Protein AF-A0A7J9L5L1-F1 (afdb_monomer_lite)

Foldseek 3Di:
DDPPPPPPCPPVVVVVVVVVVVVPCPPDPVNVCVVPVVPPPVDPDPQLVVLVVCCVVHVPVSVVSVVVVVVVVVVVVVVVVVVVVD

pLDDT: mean 71.13, std 10.97, range [41.75, 88.38]

Structure (mmCIF, N/CA/C/O backbone):
data_AF-A0A7J9L5L1-F1
#
_entry.id   AF-A0A7J9L5L1-F1
#
loop_
_atom_site.group_PDB
_atom_site.id
_atom_site.type_symbol
_atom_site.label_atom_id
_atom_site.label_alt_id
_atom_site.label_comp_id
_atom_site.label_asym_id
_atom_site.label_entity_id
_atom_site.label_seq_id
_atom_site.pdbx_PDB_ins_code
_atom_site.Cartn_x
_atom_site.Cartn_y
_atom_site.Cartn_z
_atom_site.occupancy
_atom_site.B_iso_or_equiv
_atom_site.auth_seq_id
_atom_site.auth_comp_id
_atom_site.auth_asym_id
_atom_site.auth_atom_id
_atom_site.pdbx_PDB_model_num
ATOM 1 N N . MET A 1 1 ? 37.810 30.080 42.805 1.00 41.75 1 MET A N 1
ATOM 2 C CA . MET A 1 1 ? 37.214 28.948 42.068 1.00 41.75 1 MET A CA 1
ATOM 3 C C . MET A 1 1 ? 35.730 29.232 41.964 1.00 41.75 1 MET A C 1
ATOM 5 O O . MET A 1 1 ? 35.062 29.207 42.985 1.00 41.75 1 MET A O 1
ATOM 9 N N . VAL A 1 2 ? 35.258 29.651 40.791 1.00 45.34 2 VAL A N 1
ATOM 10 C CA . VAL A 1 2 ? 33.826 29.829 40.514 1.00 45.34 2 VAL A CA 1
ATOM 11 C C . VAL A 1 2 ? 33.324 28.515 39.942 1.00 45.34 2 VAL A C 1
ATOM 13 O O . VAL A 1 2 ? 33.773 28.100 38.876 1.00 45.34 2 VAL A O 1
ATOM 16 N N . ASP A 1 3 ? 32.461 27.844 40.694 1.00 52.66 3 ASP A N 1
ATOM 17 C CA . ASP A 1 3 ? 31.767 26.641 40.255 1.00 52.66 3 ASP A CA 1
ATOM 18 C C . ASP A 1 3 ? 30.618 27.085 39.337 1.00 52.66 3 ASP A C 1
ATOM 20 O O . ASP A 1 3 ? 29.528 27.434 39.782 1.00 52.66 3 ASP A O 1
ATOM 24 N N . LEU A 1 4 ? 30.913 27.205 38.042 1.00 59.16 4 LEU A N 1
ATOM 25 C CA . LEU A 1 4 ? 29.924 27.441 36.988 1.00 59.16 4 LEU A CA 1
ATOM 26 C C . LEU A 1 4 ? 29.432 26.087 36.467 1.00 59.16 4 LEU A C 1
ATOM 28 O O . LEU A 1 4 ? 29.589 25.762 35.291 1.00 59.16 4 LEU A O 1
ATOM 32 N N . ARG A 1 5 ? 28.838 25.276 37.348 1.00 53.69 5 ARG A N 1
ATOM 33 C CA . ARG A 1 5 ? 28.008 24.150 36.919 1.00 53.69 5 ARG A CA 1
ATOM 34 C C . ARG A 1 5 ? 26.653 24.726 36.527 1.00 53.69 5 ARG A C 1
ATOM 36 O O . ARG A 1 5 ? 25.749 24.825 37.348 1.00 53.69 5 ARG A O 1
ATOM 43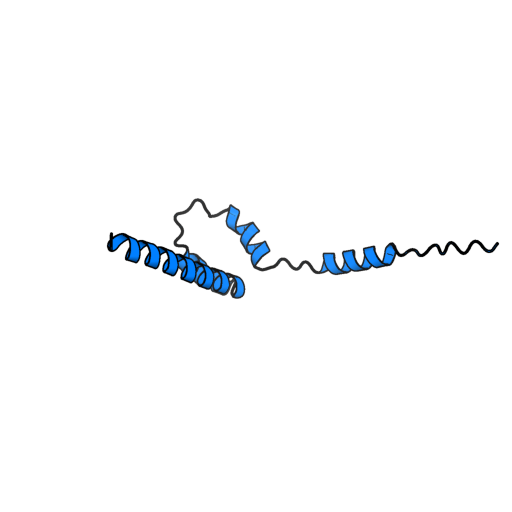 N N . GLY A 1 6 ? 26.574 25.205 35.287 1.00 57.34 6 GLY A N 1
ATOM 44 C CA . GLY A 1 6 ? 25.307 25.555 34.666 1.00 57.34 6 GLY A CA 1
ATOM 45 C C . GLY A 1 6 ? 24.405 24.332 34.716 1.00 57.34 6 GLY A C 1
ATOM 46 O O . GLY A 1 6 ? 24.690 23.324 34.072 1.00 57.34 6 GLY A O 1
ATOM 47 N N . ASP A 1 7 ? 23.365 24.420 35.534 1.00 59.03 7 ASP A N 1
ATOM 48 C CA . ASP A 1 7 ? 22.211 23.531 35.512 1.00 59.03 7 ASP A CA 1
ATOM 49 C C . ASP A 1 7 ? 21.426 23.901 34.244 1.00 59.03 7 ASP A C 1
ATOM 51 O O . ASP A 1 7 ? 20.445 24.643 34.262 1.00 59.03 7 ASP A O 1
ATOM 55 N N . TYR A 1 8 ? 22.001 23.544 33.094 1.00 60.50 8 TYR A N 1
ATOM 56 C CA . TYR A 1 8 ? 21.295 23.586 31.830 1.00 60.50 8 TYR A CA 1
ATOM 57 C C . TYR A 1 8 ? 20.321 22.425 31.896 1.00 60.50 8 TYR A C 1
ATOM 59 O O . TYR A 1 8 ? 20.702 21.268 31.720 1.00 60.50 8 TYR A O 1
ATOM 67 N N . ASP A 1 9 ? 19.073 22.754 32.203 1.00 64.44 9 ASP A N 1
ATOM 68 C CA . ASP A 1 9 ? 17.933 21.879 32.004 1.00 64.44 9 ASP A CA 1
ATOM 69 C C . ASP A 1 9 ? 17.680 21.738 30.495 1.00 64.44 9 ASP A C 1
ATOM 71 O O . ASP A 1 9 ? 16.658 22.131 29.943 1.00 64.44 9 ASP A O 1
ATOM 75 N N . GLU A 1 10 ? 18.667 21.156 29.815 1.00 59.94 10 GLU A N 1
ATOM 76 C CA . GLU A 1 10 ? 18.633 20.631 28.445 1.00 59.94 10 GLU A CA 1
ATOM 77 C C . GLU A 1 10 ? 17.726 19.395 28.370 1.00 59.94 10 GLU A C 1
ATOM 79 O O . GLU A 1 10 ? 17.854 18.551 27.490 1.00 59.94 10 GLU A O 1
ATOM 84 N N . GLY A 1 11 ? 16.871 19.245 29.387 1.00 63.09 11 GLY A N 1
ATOM 85 C CA . GLY A 1 11 ? 15.945 18.172 29.591 1.00 63.09 11 GLY A CA 1
ATOM 86 C C . GLY A 1 11 ? 14.574 18.468 29.003 1.00 63.09 11 GLY A C 1
ATOM 87 O O . GLY A 1 11 ? 13.949 17.676 28.296 1.00 63.09 11 GLY A O 1
ATOM 88 N N . ASP A 1 12 ? 14.097 19.656 29.324 1.00 71.00 12 ASP A N 1
ATOM 89 C CA . ASP A 1 12 ? 12.720 20.046 29.097 1.00 71.00 12 ASP A CA 1
ATOM 90 C C . ASP A 1 12 ? 12.439 20.409 27.636 1.00 71.00 12 ASP A C 1
ATOM 92 O O . ASP A 1 12 ? 11.341 20.169 27.117 1.00 71.00 12 ASP A O 1
ATOM 96 N N . ASP A 1 13 ? 13.444 20.916 26.926 1.00 73.88 13 ASP A N 1
ATOM 97 C CA . ASP A 1 13 ? 13.367 21.180 25.497 1.00 73.88 13 ASP A CA 1
ATOM 98 C C . ASP A 1 13 ? 13.261 19.874 24.697 1.00 73.88 13 ASP A C 1
ATOM 100 O O . ASP A 1 13 ? 12.342 19.751 23.880 1.00 73.88 13 ASP A O 1
ATOM 104 N N . TYR A 1 14 ? 14.080 18.853 24.990 1.00 72.19 14 TYR A N 1
ATOM 105 C CA . TYR A 1 14 ? 13.966 17.545 24.331 1.00 72.19 14 TYR A CA 1
ATOM 106 C C . TYR A 1 14 ? 12.596 16.902 24.583 1.00 72.19 14 TYR A C 1
ATOM 108 O O . TYR A 1 14 ? 12.002 16.322 23.667 1.00 72.19 14 TYR A O 1
ATOM 116 N N . LYS A 1 15 ? 12.050 17.023 25.805 1.00 77.75 15 LYS A N 1
ATOM 117 C CA . LYS A 1 15 ? 10.715 16.503 26.149 1.00 77.75 15 LYS A CA 1
ATOM 118 C C . LYS A 1 15 ? 9.628 17.203 25.343 1.00 77.75 15 LYS A C 1
ATOM 120 O O . LYS A 1 15 ? 8.699 16.541 24.882 1.00 77.75 15 LYS A O 1
ATOM 125 N N . ARG A 1 16 ? 9.747 18.518 25.147 1.00 77.75 16 ARG A N 1
ATOM 126 C CA . ARG A 1 16 ? 8.793 19.319 24.375 1.00 77.75 16 ARG A CA 1
ATOM 127 C C . ARG A 1 16 ? 8.817 18.963 22.889 1.00 77.75 16 ARG A C 1
ATOM 129 O O . ARG A 1 16 ? 7.744 18.780 22.320 1.00 77.75 16 ARG A O 1
ATOM 136 N N . TYR A 1 17 ? 9.997 18.774 22.293 1.00 72.62 17 TYR A N 1
ATOM 137 C CA . TYR A 1 17 ? 10.122 18.301 20.908 1.00 72.62 17 TYR A CA 1
ATOM 138 C C . TYR A 1 17 ? 9.537 16.897 20.717 1.00 72.62 17 TYR A C 1
ATOM 140 O O . TYR A 1 17 ? 8.816 16.667 19.749 1.00 72.62 17 TYR A O 1
ATOM 148 N N . LEU A 1 18 ? 9.798 15.970 21.649 1.00 73.06 18 LEU A N 1
ATOM 149 C CA . LEU A 1 18 ? 9.211 14.625 21.622 1.00 73.06 18 LEU A CA 1
ATOM 150 C C . LEU A 1 18 ? 7.691 14.645 21.778 1.00 73.06 18 LEU A C 1
ATOM 152 O O . LEU A 1 18 ? 6.996 13.851 21.150 1.00 73.06 18 LEU A O 1
ATOM 156 N N . ASN A 1 19 ? 7.161 15.529 22.620 1.00 71.75 19 ASN A N 1
ATOM 157 C CA . ASN A 1 19 ? 5.723 15.645 22.818 1.00 71.75 19 ASN A CA 1
ATOM 158 C C . ASN A 1 19 ? 5.045 16.271 21.589 1.00 71.75 19 ASN A C 1
ATOM 160 O O . ASN A 1 19 ? 4.015 15.777 21.145 1.00 71.75 19 ASN A O 1
ATOM 164 N N . GLU A 1 20 ? 5.649 17.302 20.995 1.00 65.31 20 GLU A N 1
ATOM 165 C CA . GLU A 1 20 ? 5.157 17.952 19.775 1.00 65.31 20 GLU A CA 1
ATOM 166 C C . GLU A 1 20 ? 5.234 17.026 18.546 1.00 65.31 20 GLU A C 1
ATOM 168 O O . GLU A 1 20 ? 4.323 17.033 17.714 1.00 65.31 20 GLU A O 1
ATOM 173 N N . SER A 1 21 ? 6.256 16.165 18.455 1.00 59.97 21 SER A N 1
ATOM 174 C CA . SER A 1 21 ? 6.340 15.126 17.419 1.00 59.97 21 SER A CA 1
ATOM 175 C C . SER A 1 21 ? 5.381 13.959 17.673 1.00 59.97 21 SER A C 1
ATOM 177 O O . SER A 1 21 ? 4.758 13.474 16.731 1.00 59.97 21 SER A O 1
ATOM 179 N N . SER A 1 22 ? 5.183 13.557 18.933 1.00 56.91 22 SER A N 1
ATOM 180 C CA . SER A 1 22 ? 4.231 12.495 19.299 1.00 56.91 22 SER A CA 1
ATOM 181 C C . SER A 1 22 ? 2.782 12.906 19.043 1.00 56.91 22 SER A C 1
ATOM 183 O O . SER A 1 22 ? 1.966 12.071 18.667 1.00 56.91 22 SER A O 1
ATOM 185 N N . THR A 1 23 ? 2.454 14.198 19.167 1.00 55.44 23 THR A N 1
ATOM 186 C CA . THR A 1 23 ? 1.119 14.718 18.816 1.00 55.44 23 THR A CA 1
ATOM 187 C C . THR A 1 23 ? 0.845 14.785 17.309 1.00 55.44 23 THR A C 1
ATOM 189 O O . THR A 1 23 ? -0.279 15.086 16.920 1.00 55.44 23 THR A O 1
ATOM 192 N N . LYS A 1 24 ? 1.845 14.499 16.462 1.00 52.47 24 LYS A N 1
ATOM 193 C CA . LYS A 1 24 ? 1.753 14.526 14.992 1.00 52.47 24 LYS A CA 1
ATOM 194 C C . LYS A 1 24 ? 1.902 13.154 14.338 1.00 52.47 24 LYS A C 1
ATOM 196 O O . LYS A 1 24 ? 2.140 13.081 13.136 1.00 52.47 24 LYS A O 1
ATOM 201 N N . SER A 1 25 ? 1.751 12.061 15.081 1.00 58.44 25 SER A N 1
ATOM 202 C CA . SER A 1 25 ? 1.542 10.764 14.435 1.00 58.44 25 SER A CA 1
ATOM 203 C C . SER A 1 25 ? 0.073 10.666 14.017 1.00 58.44 25 SER A C 1
ATOM 205 O O . SER A 1 25 ? -0.720 9.933 14.600 1.00 58.44 25 SER A O 1
ATOM 207 N N . GLU 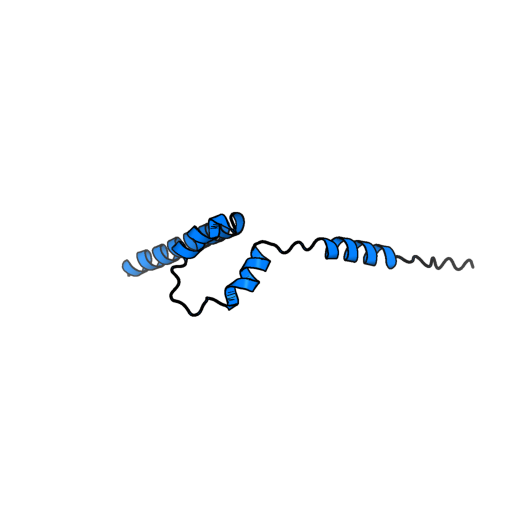A 1 26 ? -0.313 11.465 13.020 1.00 67.44 26 GLU A N 1
ATOM 208 C CA . GLU A 1 26 ? -1.454 11.101 12.187 1.00 67.44 26 GLU A CA 1
ATOM 209 C C . GLU A 1 26 ? -1.087 9.746 11.575 1.00 67.44 26 GLU A C 1
ATOM 211 O O . GLU A 1 26 ? -0.068 9.633 10.891 1.00 67.44 26 GLU A O 1
ATOM 216 N N . LYS A 1 27 ? -1.834 8.695 11.933 1.00 68.69 27 LYS A N 1
ATOM 217 C CA . LYS A 1 27 ? -1.589 7.342 11.425 1.00 68.69 27 LYS A CA 1
ATOM 218 C C . LYS A 1 27 ? -1.520 7.403 9.900 1.00 68.69 27 LYS A C 1
ATOM 220 O O . LYS A 1 27 ? -2.429 7.944 9.267 1.00 68.69 27 LYS A O 1
ATOM 225 N N . SER A 1 28 ? -0.445 6.879 9.318 1.00 76.38 28 SER A N 1
ATOM 226 C CA . SER A 1 28 ? -0.303 6.835 7.867 1.00 76.38 28 SER A CA 1
ATOM 227 C C . SER A 1 28 ? -1.348 5.890 7.272 1.00 76.38 28 SER A C 1
ATOM 229 O O . SER A 1 28 ? -1.840 4.982 7.942 1.00 76.38 28 SER A O 1
ATOM 231 N N . GLN A 1 29 ? -1.649 6.047 5.981 1.00 74.75 29 GLN A N 1
ATOM 232 C CA . GLN A 1 29 ? -2.483 5.096 5.234 1.00 74.75 29 GLN A CA 1
ATOM 233 C C . GLN A 1 29 ? -1.971 3.653 5.378 1.00 74.75 29 GLN A C 1
ATOM 235 O O . GLN A 1 29 ? -2.765 2.719 5.422 1.00 74.75 29 GLN A O 1
ATOM 240 N N . LEU A 1 30 ? -0.650 3.487 5.502 1.00 78.69 30 LEU A N 1
ATOM 241 C CA . LEU A 1 30 ? 0.009 2.213 5.792 1.00 78.69 30 LEU A CA 1
ATOM 242 C C . LEU A 1 30 ? -0.324 1.663 7.180 1.00 78.69 30 LEU A C 1
ATOM 244 O O . LEU A 1 30 ? -0.622 0.480 7.300 1.00 78.69 30 LEU A O 1
ATOM 248 N N . ASP A 1 31 ? -0.277 2.506 8.211 1.00 79.69 31 ASP A N 1
ATOM 249 C CA . ASP A 1 31 ? -0.557 2.088 9.587 1.00 79.69 31 ASP A CA 1
ATOM 250 C C . ASP A 1 31 ? -2.019 1.644 9.725 1.00 79.69 31 ASP A C 1
ATOM 252 O O . ASP A 1 31 ? -2.303 0.609 10.319 1.00 79.69 31 ASP A O 1
ATOM 256 N N . ILE A 1 32 ? -2.941 2.384 9.098 1.00 79.81 32 ILE A N 1
ATOM 257 C CA . ILE A 1 32 ? -4.371 2.041 9.051 1.00 79.81 32 ILE A CA 1
ATOM 258 C C . ILE A 1 32 ? -4.584 0.716 8.309 1.00 79.81 32 ILE A C 1
ATOM 260 O O . ILE A 1 32 ? -5.292 -0.160 8.797 1.00 79.81 32 ILE A O 1
ATOM 264 N N . TYR A 1 33 ? -3.940 0.548 7.150 1.00 77.50 33 TYR A N 1
ATOM 265 C CA . TYR A 1 33 ? -4.030 -0.680 6.366 1.00 77.50 33 TYR A CA 1
ATOM 266 C C . TYR A 1 33 ? -3.551 -1.903 7.151 1.00 77.50 33 TYR A C 1
ATOM 268 O O . TYR A 1 33 ? -4.216 -2.932 7.137 1.00 77.50 33 TYR A O 1
ATOM 276 N N . LEU A 1 34 ? -2.423 -1.792 7.862 1.00 78.25 34 LEU A N 1
ATOM 277 C CA . LEU A 1 34 ? -1.873 -2.887 8.664 1.00 78.25 34 LEU A CA 1
ATOM 278 C C . LEU A 1 34 ? -2.785 -3.283 9.835 1.00 78.25 34 LEU A C 1
ATOM 280 O O . LEU A 1 34 ? -2.846 -4.465 10.162 1.00 78.25 34 LEU A O 1
ATOM 284 N N . GLU A 1 35 ? -3.510 -2.332 10.431 1.00 76.44 35 GLU A N 1
ATOM 285 C CA . GLU A 1 35 ? -4.489 -2.603 11.495 1.00 76.44 35 GLU A CA 1
ATOM 286 C C . GLU A 1 35 ? -5.753 -3.323 10.973 1.00 76.44 35 GLU A C 1
ATOM 288 O O . GLU A 1 35 ? -6.316 -4.157 11.680 1.00 76.44 35 GLU A O 1
ATOM 293 N N . GLU A 1 36 ? -6.199 -3.047 9.742 1.00 69.56 36 GLU A N 1
ATOM 294 C CA . GLU A 1 36 ? -7.389 -3.685 9.146 1.00 69.56 36 GLU A CA 1
ATOM 295 C C . GLU A 1 36 ? -7.102 -5.068 8.525 1.00 69.56 36 GLU A C 1
ATOM 297 O O . GLU A 1 36 ? -7.977 -5.937 8.485 1.00 69.56 36 GLU A O 1
ATOM 302 N N . LEU A 1 37 ? -5.866 -5.304 8.072 1.00 64.56 37 LEU A N 1
ATOM 303 C CA . LEU A 1 37 ? -5.468 -6.495 7.307 1.00 64.56 37 LEU A CA 1
ATOM 304 C C . LEU A 1 37 ? -5.545 -7.809 8.090 1.00 64.56 37 LEU A C 1
ATOM 306 O O . LEU A 1 37 ? -5.800 -8.865 7.504 1.00 64.56 37 LEU A O 1
ATOM 310 N N . GLU A 1 38 ? -5.337 -7.766 9.410 1.00 58.53 38 GLU A N 1
ATOM 311 C CA . GLU A 1 38 ? -5.350 -8.966 10.259 1.00 58.53 38 GLU A CA 1
ATOM 312 C C . GLU A 1 38 ? -6.700 -9.709 10.229 1.00 58.53 38 GLU A C 1
ATOM 314 O O . GLU A 1 38 ? -6.760 -10.890 10.579 1.00 58.53 38 GLU A O 1
ATOM 319 N N . LEU A 1 39 ? -7.778 -9.066 9.764 1.00 55.12 39 LEU A N 1
ATOM 320 C CA . LEU A 1 39 ? -9.129 -9.628 9.783 1.00 55.12 39 LEU A CA 1
ATOM 321 C C . LEU A 1 39 ? -9.521 -10.423 8.519 1.00 55.12 39 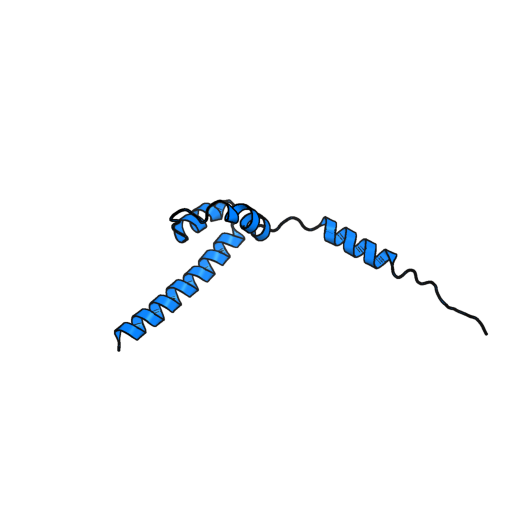LEU A C 1
ATOM 323 O O . LEU A 1 39 ? -10.396 -11.286 8.617 1.00 55.12 39 LEU A O 1
ATOM 327 N N . GLU A 1 40 ? -8.889 -10.212 7.355 1.00 57.50 40 GLU A N 1
ATOM 328 C CA . GLU A 1 40 ? -9.413 -10.721 6.063 1.00 57.50 40 GLU A CA 1
ATOM 329 C C . GLU A 1 40 ? -8.531 -11.733 5.300 1.00 57.50 40 GLU A C 1
ATOM 331 O O . GLU A 1 40 ? -8.994 -12.344 4.330 1.00 57.50 40 GLU A O 1
ATOM 336 N N . LEU A 1 41 ? -7.305 -12.015 5.761 1.00 61.22 41 LEU A N 1
ATOM 337 C CA . LEU A 1 41 ? -6.348 -12.919 5.081 1.00 61.22 41 LEU A CA 1
ATOM 338 C C . LEU A 1 41 ? -6.792 -14.389 4.948 1.00 61.22 41 LEU A C 1
ATOM 340 O O . LEU A 1 41 ? -6.137 -15.179 4.269 1.00 61.22 41 LEU A O 1
ATOM 344 N N . ASN A 1 42 ? -7.903 -14.772 5.573 1.00 60.66 42 ASN A N 1
ATOM 345 C CA . ASN A 1 42 ? -8.415 -16.145 5.564 1.00 60.66 42 ASN A CA 1
ATOM 346 C C . ASN A 1 42 ? -9.290 -16.458 4.335 1.00 60.66 42 ASN A C 1
ATOM 348 O O . ASN A 1 42 ? -9.790 -17.576 4.202 1.00 60.66 42 ASN A O 1
ATOM 352 N N . SER A 1 43 ? -9.510 -15.476 3.457 1.00 67.25 43 SER A N 1
ATOM 353 C CA . SER A 1 43 ? -10.327 -15.610 2.252 1.00 67.25 43 SER A CA 1
ATOM 354 C C . SER A 1 43 ? -9.461 -15.659 0.989 1.00 67.25 43 SER A C 1
ATOM 356 O O . SER A 1 43 ? -8.366 -15.101 0.938 1.00 67.25 43 SER A O 1
ATOM 358 N N . GLN A 1 44 ? -9.925 -16.375 -0.038 1.00 69.94 44 GLN A N 1
ATOM 359 C CA . GLN A 1 44 ? -9.254 -16.437 -1.337 1.00 69.94 44 GLN A CA 1
ATOM 360 C C . GLN A 1 44 ? -9.376 -15.062 -2.015 1.00 69.94 44 GLN A C 1
ATOM 362 O O . GLN A 1 44 ? -10.348 -14.792 -2.715 1.00 69.94 44 GLN A O 1
ATOM 367 N N . ILE A 1 45 ? -8.419 -14.179 -1.734 1.00 72.81 45 ILE A N 1
ATOM 368 C CA . ILE A 1 45 ? -8.376 -12.808 -2.244 1.00 72.81 45 ILE A CA 1
ATOM 369 C C . ILE A 1 45 ? -7.616 -12.773 -3.569 1.00 72.81 45 ILE A C 1
ATOM 371 O O . ILE A 1 45 ? -6.468 -13.213 -3.662 1.00 72.81 45 ILE A O 1
ATOM 375 N N . ASP A 1 46 ? -8.252 -12.198 -4.589 1.00 81.12 46 ASP A N 1
ATOM 376 C CA . ASP A 1 46 ? -7.541 -11.703 -5.763 1.00 81.12 46 ASP A CA 1
ATOM 377 C C . ASP A 1 46 ? -6.830 -10.404 -5.370 1.00 81.12 46 ASP A C 1
ATOM 379 O O . ASP A 1 46 ? -7.447 -9.356 -5.177 1.00 81.12 46 ASP A O 1
ATOM 383 N N . VAL A 1 47 ? -5.510 -10.500 -5.212 1.00 79.62 47 VAL A N 1
ATOM 384 C CA . VAL A 1 47 ? -4.656 -9.399 -4.759 1.00 79.62 47 VAL A CA 1
ATOM 385 C C . VAL A 1 47 ? -4.729 -8.201 -5.716 1.00 79.62 47 VAL A C 1
ATOM 387 O O . VAL A 1 47 ? -4.685 -7.061 -5.260 1.00 79.62 47 VAL A O 1
ATOM 390 N N . LEU A 1 48 ? -4.881 -8.419 -7.028 1.00 81.69 48 LEU A N 1
ATOM 391 C CA . LEU A 1 48 ? -4.961 -7.327 -8.005 1.00 81.69 48 LEU A CA 1
ATOM 392 C C . LEU A 1 48 ? -6.305 -6.599 -7.918 1.00 81.69 48 LEU A C 1
ATOM 394 O O . LEU A 1 48 ? -6.341 -5.367 -7.924 1.00 81.69 48 LEU A O 1
ATOM 398 N N . ASP A 1 49 ? -7.396 -7.353 -7.802 1.00 82.75 49 ASP A N 1
ATOM 399 C CA . ASP A 1 49 ? -8.742 -6.797 -7.632 1.00 82.75 49 ASP A CA 1
ATOM 400 C C . ASP A 1 49 ? -8.879 -6.052 -6.294 1.00 82.75 49 ASP A C 1
ATOM 402 O O . ASP A 1 49 ? -9.435 -4.952 -6.242 1.00 82.75 49 ASP A O 1
ATOM 406 N N . TYR A 1 50 ? -8.287 -6.594 -5.226 1.00 82.50 50 TYR A N 1
ATOM 407 C CA . TYR A 1 50 ? -8.242 -5.955 -3.914 1.00 82.50 50 TYR A CA 1
ATOM 408 C C 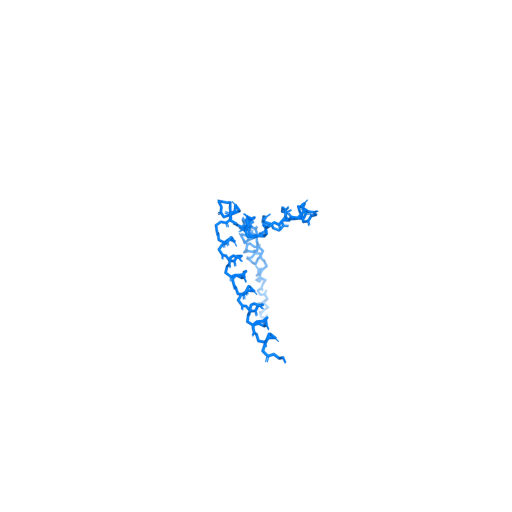. TYR A 1 50 ? -7.546 -4.593 -3.974 1.00 82.50 50 TYR A C 1
ATOM 410 O O . TYR A 1 50 ? -8.150 -3.578 -3.633 1.00 82.50 50 TYR A O 1
ATOM 418 N N . TRP A 1 51 ? -6.314 -4.530 -4.491 1.00 82.00 51 TRP A N 1
ATOM 419 C CA . TRP A 1 51 ? -5.589 -3.261 -4.604 1.00 82.00 51 TRP A CA 1
ATOM 420 C C . TRP A 1 51 ? -6.260 -2.270 -5.561 1.00 82.00 51 TRP A C 1
ATOM 422 O O . TRP A 1 51 ? -6.201 -1.062 -5.324 1.00 82.00 51 TRP A O 1
ATOM 432 N N . SER A 1 52 ? -6.953 -2.758 -6.597 1.00 81.12 52 SER A N 1
ATOM 433 C CA . SER A 1 52 ? -7.744 -1.904 -7.489 1.00 81.12 52 SER A CA 1
ATOM 434 C C . SER A 1 52 ? -8.928 -1.253 -6.772 1.00 81.12 52 SER A C 1
ATOM 436 O O . SER A 1 52 ? -9.218 -0.084 -7.023 1.00 81.12 52 SER A O 1
ATOM 438 N N . LYS A 1 53 ? -9.618 -1.979 -5.885 1.00 81.75 53 LYS A N 1
ATOM 439 C CA . LYS A 1 53 ? -10.745 -1.451 -5.096 1.00 81.75 53 LYS A CA 1
ATOM 440 C C . LYS A 1 53 ? -10.265 -0.544 -3.964 1.00 81.75 53 LYS A C 1
ATOM 442 O O . LYS A 1 53 ? -10.838 0.521 -3.737 1.00 81.75 53 LYS A O 1
ATOM 447 N N . SER A 1 54 ? -9.166 -0.928 -3.322 1.00 76.56 54 SER A N 1
ATOM 448 C CA . SER A 1 54 ? -8.515 -0.184 -2.243 1.00 76.56 54 SER A CA 1
ATOM 449 C C . SER A 1 54 ? -7.858 1.113 -2.715 1.00 76.56 54 SER A C 1
ATOM 451 O O . SER A 1 54 ? -7.554 1.963 -1.886 1.00 76.56 54 SER A O 1
ATOM 453 N N . SER A 1 55 ? -7.703 1.329 -4.027 1.00 77.50 55 SER A N 1
ATOM 454 C CA . SER A 1 55 ? -7.177 2.582 -4.582 1.00 77.50 55 SER A CA 1
ATOM 455 C C . SER A 1 55 ? -7.985 3.809 -4.158 1.00 77.50 55 SER A C 1
ATOM 457 O O . SER A 1 55 ? -7.405 4.835 -3.831 1.00 77.50 55 SER A O 1
ATOM 459 N N . ILE A 1 56 ? -9.310 3.681 -4.031 1.00 75.19 56 ILE A N 1
ATOM 460 C CA . ILE A 1 56 ? -10.184 4.793 -3.625 1.00 75.19 56 ILE A CA 1
ATOM 461 C C . ILE A 1 56 ? -9.913 5.234 -2.175 1.00 75.19 56 ILE A C 1
ATOM 463 O O . ILE A 1 56 ? -9.998 6.423 -1.874 1.00 75.19 56 ILE A O 1
ATOM 467 N N . GLN A 1 57 ? -9.586 4.294 -1.281 1.00 72.88 57 GLN A N 1
ATOM 468 C CA . GLN A 1 57 ? -9.308 4.581 0.134 1.00 72.88 57 GLN A CA 1
ATOM 469 C C . GLN A 1 57 ? -7.824 4.876 0.387 1.00 72.88 57 GLN A C 1
ATOM 471 O O . GLN A 1 57 ? -7.480 5.741 1.195 1.00 72.88 57 GLN A O 1
ATOM 476 N N . TYR A 1 58 ? -6.941 4.205 -0.351 1.00 78.75 58 TYR A N 1
ATOM 477 C CA . TYR A 1 58 ? -5.4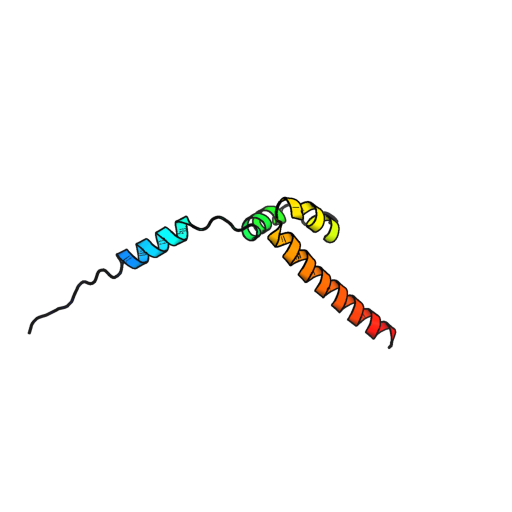97 4.255 -0.169 1.00 78.75 58 TYR A CA 1
ATOM 478 C C . TYR A 1 58 ? -4.783 4.521 -1.498 1.00 78.75 58 TYR A C 1
ATOM 480 O O . TYR A 1 58 ? -4.090 3.658 -2.039 1.00 78.75 58 TYR A O 1
ATOM 488 N N . ASN A 1 59 ? -4.948 5.733 -2.035 1.00 77.88 59 ASN A N 1
ATOM 489 C CA . ASN A 1 59 ? -4.347 6.136 -3.312 1.00 77.88 59 ASN A CA 1
ATOM 490 C C . ASN A 1 59 ? -2.835 5.856 -3.361 1.00 77.88 59 ASN A C 1
ATOM 492 O O . ASN A 1 59 ? -2.376 5.145 -4.252 1.00 77.88 59 ASN A O 1
ATOM 496 N N . GLU A 1 60 ? -2.064 6.351 -2.392 1.00 82.81 60 GLU A N 1
ATOM 497 C CA . GLU A 1 60 ? -0.601 6.198 -2.393 1.00 82.81 60 GLU A CA 1
ATOM 498 C C . GLU A 1 60 ? -0.178 4.742 -2.177 1.00 82.81 60 GLU A C 1
ATOM 500 O O . GLU A 1 60 ? 0.709 4.229 -2.860 1.00 82.81 60 GLU A O 1
ATOM 505 N N . LEU A 1 61 ? -0.874 4.039 -1.285 1.00 83.38 61 LEU A N 1
ATOM 506 C CA . LEU A 1 61 ? -0.574 2.649 -0.977 1.00 83.38 61 LEU A CA 1
ATOM 507 C C . LEU A 1 61 ? -0.889 1.706 -2.145 1.00 83.38 61 LEU A C 1
ATOM 509 O O . LEU A 1 61 ? -0.094 0.823 -2.453 1.00 83.38 61 LEU A O 1
ATOM 513 N N . SER A 1 62 ? -2.016 1.916 -2.828 1.00 83.94 62 SER A N 1
ATOM 514 C CA . SER A 1 62 ? -2.405 1.128 -4.003 1.00 83.94 62 SER A CA 1
ATOM 515 C C . SER A 1 62 ? -1.425 1.299 -5.165 1.00 83.94 62 SER A C 1
ATOM 517 O O . SER A 1 62 ? -1.128 0.333 -5.868 1.00 83.94 62 SER A O 1
ATOM 519 N N . LEU A 1 63 ? -0.873 2.507 -5.339 1.00 85.94 63 LEU A N 1
ATOM 520 C CA . LEU A 1 63 ? 0.163 2.785 -6.333 1.00 85.94 63 LEU A CA 1
ATOM 521 C C . LEU A 1 63 ? 1.446 2.013 -6.015 1.00 85.94 63 LEU A C 1
ATOM 523 O O . LEU A 1 63 ? 1.958 1.308 -6.885 1.00 85.94 63 LEU A O 1
ATOM 527 N N . LEU A 1 64 ? 1.915 2.081 -4.766 1.00 88.38 64 LEU A N 1
ATOM 528 C CA . LEU A 1 64 ? 3.095 1.337 -4.321 1.00 88.38 64 LEU A CA 1
ATOM 529 C C . LEU A 1 64 ? 2.895 -0.177 -4.442 1.00 88.38 64 LEU A C 1
ATOM 531 O O . LEU A 1 64 ? 3.771 -0.879 -4.946 1.00 88.38 64 LEU A O 1
ATOM 535 N N . ALA A 1 65 ? 1.732 -0.684 -4.034 1.00 86.94 65 ALA A N 1
ATOM 536 C CA . ALA A 1 65 ? 1.401 -2.096 -4.151 1.00 86.94 65 ALA A CA 1
ATOM 537 C C . ALA A 1 65 ? 1.395 -2.562 -5.611 1.00 86.94 65 ALA A C 1
ATOM 539 O O . ALA A 1 65 ? 1.972 -3.603 -5.924 1.00 86.94 65 ALA A O 1
ATOM 540 N N . ARG A 1 66 ? 0.806 -1.781 -6.526 1.00 86.94 66 ARG A N 1
ATOM 541 C CA . ARG A 1 66 ? 0.817 -2.087 -7.962 1.00 86.94 66 ARG A CA 1
ATOM 542 C C . ARG A 1 66 ? 2.238 -2.133 -8.517 1.00 86.94 66 ARG A C 1
ATOM 544 O O . ARG A 1 66 ? 2.558 -3.059 -9.258 1.00 86.94 66 ARG A O 1
ATOM 551 N N . ASP A 1 67 ? 3.077 -1.161 -8.176 1.00 88.00 67 ASP A N 1
ATOM 552 C CA . ASP A 1 67 ? 4.447 -1.094 -8.689 1.00 88.00 67 ASP A CA 1
ATOM 553 C C . ASP A 1 67 ? 5.288 -2.281 -8.183 1.00 88.00 67 ASP A C 1
ATOM 555 O O . ASP A 1 67 ? 6.008 -2.909 -8.961 1.00 88.00 67 ASP A O 1
ATOM 559 N N . LEU A 1 68 ? 5.121 -2.675 -6.916 1.00 87.38 68 LEU A N 1
ATOM 560 C CA . LEU A 1 68 ? 5.750 -3.876 -6.353 1.00 87.38 68 LEU A CA 1
ATOM 561 C C . LEU A 1 68 ? 5.235 -5.167 -7.009 1.00 87.38 68 LEU A C 1
ATOM 563 O O . LEU A 1 68 ? 6.031 -6.030 -7.383 1.00 87.38 68 LEU A O 1
ATOM 567 N N . LEU A 1 69 ? 3.919 -5.300 -7.198 1.00 85.06 69 LEU A N 1
ATOM 568 C CA . LEU A 1 69 ? 3.316 -6.465 -7.854 1.00 85.06 69 LEU A CA 1
ATOM 569 C C . LEU A 1 69 ? 3.754 -6.582 -9.316 1.00 85.06 69 LEU A C 1
ATOM 571 O O . LEU A 1 69 ? 4.039 -7.684 -9.781 1.00 85.06 69 LEU A O 1
ATOM 575 N N . ALA A 1 70 ? 3.876 -5.465 -10.033 1.00 86.12 70 ALA A N 1
ATOM 576 C CA . ALA A 1 70 ? 4.369 -5.449 -11.407 1.00 86.12 70 ALA A CA 1
ATOM 577 C C . ALA A 1 70 ? 5.813 -5.969 -11.505 1.00 86.12 70 ALA A C 1
ATOM 579 O O . ALA A 1 70 ? 6.134 -6.720 -12.433 1.00 86.12 70 ALA A O 1
ATOM 580 N N . ILE A 1 71 ? 6.667 -5.625 -10.533 1.00 86.50 71 ILE A N 1
ATOM 581 C CA . ILE A 1 71 ? 8.032 -6.155 -10.438 1.00 86.50 71 ILE A CA 1
ATOM 582 C C . ILE A 1 71 ? 7.994 -7.667 -10.207 1.00 86.50 71 ILE A C 1
ATOM 584 O O . ILE A 1 71 ? 8.638 -8.395 -10.958 1.00 86.50 71 ILE A O 1
ATOM 588 N N . LEU A 1 72 ? 7.212 -8.141 -9.229 1.00 78.50 72 LEU A N 1
ATOM 589 C CA . LEU A 1 72 ? 7.097 -9.566 -8.893 1.00 78.50 72 LEU A CA 1
ATOM 590 C C . LEU A 1 72 ? 6.567 -10.408 -10.061 1.00 78.50 72 LEU A C 1
ATOM 592 O O . LEU A 1 72 ? 7.094 -11.478 -10.350 1.00 78.50 72 LEU A O 1
ATOM 596 N N . ILE A 1 73 ? 5.549 -9.920 -10.770 1.00 80.44 73 ILE A N 1
ATOM 597 C CA . ILE A 1 73 ? 5.005 -10.605 -11.948 1.00 80.44 73 ILE A CA 1
ATOM 598 C C . ILE A 1 73 ? 6.060 -10.663 -13.057 1.00 80.44 73 ILE A C 1
ATOM 600 O O . ILE A 1 73 ? 6.238 -11.707 -13.681 1.00 80.44 73 ILE A O 1
ATOM 604 N N . SER A 1 74 ? 6.790 -9.569 -13.287 1.00 79.50 74 SER A N 1
ATOM 605 C CA . SER A 1 74 ? 7.820 -9.507 -14.329 1.00 79.50 74 SER A CA 1
ATOM 606 C C . SER A 1 74 ? 9.013 -10.412 -14.021 1.00 79.50 74 SER A C 1
ATOM 608 O O . SER A 1 74 ? 9.515 -11.079 -14.924 1.00 79.50 74 SER A O 1
ATOM 610 N N . THR A 1 75 ? 9.459 -10.478 -12.764 1.00 78.00 75 THR A N 1
ATOM 611 C CA . THR A 1 75 ? 10.564 -11.355 -12.351 1.00 78.00 75 THR A CA 1
ATOM 612 C C . THR A 1 75 ? 10.171 -12.825 -12.407 1.00 78.00 75 THR A C 1
ATOM 614 O O . THR A 1 75 ? 10.918 -13.615 -12.980 1.00 78.00 75 THR A O 1
ATOM 617 N N . VAL A 1 76 ? 8.984 -13.194 -11.912 1.00 72.56 76 VAL A N 1
ATOM 618 C CA . VAL A 1 76 ? 8.474 -14.574 -12.002 1.00 72.56 76 VAL A CA 1
ATOM 619 C C . VAL A 1 76 ? 8.262 -14.986 -13.459 1.00 72.56 76 VAL A C 1
ATOM 621 O O . VAL A 1 76 ? 8.635 -16.092 -13.853 1.00 72.56 76 VAL A O 1
ATOM 624 N N . ALA A 1 77 ? 7.720 -14.100 -14.299 1.00 68.00 77 ALA A N 1
ATOM 625 C CA . ALA A 1 77 ? 7.588 -14.357 -15.730 1.00 68.00 77 ALA A CA 1
ATOM 626 C C . ALA A 1 77 ? 8.955 -14.521 -16.410 1.00 68.00 77 ALA A C 1
ATOM 628 O O . ALA A 1 77 ? 9.097 -15.372 -17.287 1.00 68.00 77 ALA A O 1
ATOM 629 N N . PHE A 1 78 ? 9.971 -13.758 -15.997 1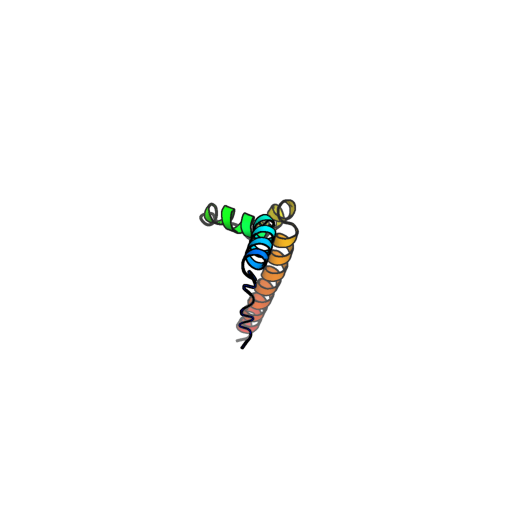.00 63.00 78 PHE A N 1
ATOM 630 C CA . PHE A 1 78 ? 11.330 -13.883 -16.520 1.00 63.00 78 PHE A CA 1
ATOM 631 C C . PHE A 1 78 ? 11.986 -15.206 -16.109 1.00 63.00 78 PHE A C 1
ATOM 633 O O . PHE A 1 78 ? 12.578 -15.880 -16.952 1.00 63.00 78 PHE A O 1
ATOM 640 N N . GLU A 1 79 ? 11.837 -15.618 -14.848 1.00 70.38 79 GLU A N 1
ATOM 641 C CA . GLU A 1 79 ? 12.334 -16.907 -14.360 1.00 70.38 79 GLU A CA 1
ATOM 642 C C . GLU A 1 79 ? 11.618 -18.080 -15.047 1.00 70.38 79 GLU A C 1
ATOM 644 O O . GLU A 1 79 ? 12.270 -19.015 -15.510 1.00 70.38 79 GLU A O 1
ATOM 649 N N . SER A 1 80 ? 10.295 -17.998 -15.218 1.00 68.62 80 SER A N 1
ATOM 650 C CA . SER A 1 80 ? 9.499 -19.003 -15.933 1.00 68.62 80 SER A CA 1
ATOM 651 C C . SER A 1 80 ? 9.879 -19.092 -17.416 1.00 68.62 80 SER A C 1
ATOM 653 O O . SER A 1 80 ? 10.156 -20.178 -17.931 1.00 68.62 80 SER A O 1
ATOM 655 N N . ALA A 1 81 ? 10.004 -17.952 -18.102 1.00 67.19 81 ALA A N 1
ATOM 656 C CA . ALA A 1 81 ? 10.430 -17.900 -19.499 1.00 67.19 81 ALA A CA 1
ATOM 657 C C . ALA A 1 81 ? 11.878 -18.382 -19.703 1.00 67.19 81 ALA A C 1
ATOM 659 O O . ALA A 1 81 ? 12.218 -18.876 -20.781 1.00 67.19 81 ALA A O 1
ATOM 660 N N . PHE A 1 82 ? 12.743 -18.244 -18.694 1.00 60.34 82 PHE A N 1
ATOM 661 C CA . PHE A 1 82 ? 14.104 -18.778 -18.719 1.00 60.34 82 PHE A CA 1
ATOM 662 C C . PHE A 1 82 ? 14.139 -20.283 -18.405 1.00 60.34 82 PHE A C 1
ATOM 664 O O . PHE A 1 82 ? 14.878 -21.023 -19.051 1.00 60.34 82 PHE A O 1
ATOM 671 N N . SER A 1 83 ? 13.285 -20.750 -17.493 1.00 65.75 83 SER A N 1
ATOM 672 C CA . SER A 1 83 ? 13.118 -22.166 -17.145 1.00 65.75 83 SER A CA 1
ATOM 673 C C . SER A 1 83 ? 12.546 -22.993 -18.304 1.00 65.75 83 SER A C 1
ATOM 675 O O . SER A 1 83 ? 13.008 -24.100 -18.553 1.00 65.75 83 SER A O 1
ATOM 677 N N . MET A 1 84 ? 11.632 -22.428 -19.103 1.00 60.12 84 MET A N 1
ATOM 678 C CA . MET A 1 84 ? 11.108 -23.069 -20.322 1.00 60.12 84 MET A CA 1
ATOM 679 C C . MET A 1 84 ? 12.158 -23.292 -21.427 1.00 60.12 84 MET A C 1
ATOM 681 O O . MET A 1 84 ? 11.872 -23.995 -22.394 1.00 60.12 84 MET A O 1
ATOM 685 N N . ARG A 1 85 ? 13.347 -22.674 -21.335 1.00 59.31 85 ARG A N 1
ATOM 686 C CA . ARG A 1 85 ? 14.455 -22.878 -22.289 1.00 59.31 85 ARG A CA 1
ATOM 687 C C . ARG A 1 85 ? 15.510 -23.880 -21.804 1.00 59.31 85 ARG A C 1
ATOM 689 O O . ARG A 1 85 ? 16.567 -23.968 -22.429 1.00 59.31 85 ARG A O 1
ATOM 696 N N . LYS A 1 86 ? 15.252 -24.600 -20.711 1.00 52.22 86 LYS A N 1
ATOM 697 C CA . LYS A 1 86 ? 16.095 -25.697 -20.227 1.00 52.22 86 LYS A CA 1
ATOM 698 C C . LYS A 1 86 ? 15.502 -27.045 -20.615 1.00 52.22 86 LYS A C 1
ATOM 700 O O . LYS A 1 86 ? 16.312 -27.930 -20.964 1.00 52.22 86 LYS A O 1
#

Organism: Gossypium schwendimanii (NCBI:txid34291)

InterPro domains:
  IPR008906 HAT, C-terminal dimerisation domain [PF05699] (30-84)
  IPR012337 Ribonuclease H-like superfamily [SSF53098] (14-85)

Radius of gyration: 24.72 Å; chains: 1; bounding box: 48×56×64 Å

Secondary structure (DSSP, 8-state):
---------TTHHHHHHHHHHHTT----HHHHHHHHHTTTTTS---HHHHHHHHTTT-HHHHHHHHHHHHHHHHHHHHHHHHHTT-

Sequence (86 aa):
MVDLRGDYDEGDDYKRYLNESSTKSEKSQLDIYLEELELELNSQIDVLDYWSKSSIQYNELSLLARDLLAILISTVAFESAFSMRK